Protein AF-0000000069393411 (afdb_homodimer)

Structure (mmCIF, N/CA/C/O backbone):
data_AF-0000000069393411-model_v1
#
loop_
_entity.id
_entity.type
_entity.pdbx_description
1 polymer HicA
#
loop_
_atom_site.group_PDB
_atom_site.id
_atom_site.type_symbol
_atom_site.label_atom_id
_atom_site.label_alt_id
_atom_site.label_comp_id
_atom_site.label_asym_id
_atom_site.label_entity_id
_atom_site.label_seq_id
_atom_site.pdbx_PDB_ins_code
_atom_site.Cartn_x
_atom_site.Cartn_y
_atom_site.Cartn_z
_atom_site.occupancy
_atom_site.B_iso_or_equiv
_atom_site.auth_seq_id
_atom_site.auth_comp_id
_atom_site.auth_asym_id
_atom_site.auth_atom_id
_atom_site.pdbx_PDB_model_num
ATOM 1 N N . MET A 1 1 ? -11.148 -30 -2.967 1 83.19 1 MET A N 1
ATOM 2 C CA . MET A 1 1 ? -11.297 -29.609 -4.363 1 83.19 1 MET A CA 1
ATOM 3 C C . MET A 1 1 ? -9.938 -29.562 -5.062 1 83.19 1 MET A C 1
ATOM 5 O O . MET A 1 1 ? -8.945 -29.141 -4.465 1 83.19 1 MET A O 1
ATOM 9 N N . SER A 1 2 ? -9.945 -30.125 -6.273 1 94.12 2 SER A N 1
ATOM 10 C CA . SER A 1 2 ? -8.68 -30.156 -6.996 1 94.12 2 SER A CA 1
ATOM 11 C C . SER A 1 2 ? -8.289 -28.781 -7.496 1 94.12 2 SER A C 1
ATOM 13 O O . SER A 1 2 ? -9.148 -27.906 -7.648 1 94.12 2 SER A O 1
ATOM 15 N N . VAL A 1 3 ? -7.047 -28.531 -7.652 1 96.25 3 VAL A N 1
ATOM 16 C CA . VAL A 1 3 ? -6.551 -27.266 -8.164 1 96.25 3 VAL A CA 1
ATOM 17 C C . VAL A 1 3 ? -7.125 -27 -9.555 1 96.25 3 VAL A C 1
ATOM 19 O O . VAL A 1 3 ? -7.473 -25.859 -9.883 1 96.25 3 VAL A O 1
ATOM 22 N N . GLU A 1 4 ? -7.246 -28.109 -10.305 1 95.38 4 GLU A N 1
ATOM 23 C CA . GLU A 1 4 ? -7.781 -28 -11.656 1 95.38 4 GLU A CA 1
ATOM 24 C C . GLU A 1 4 ? -9.219 -27.484 -11.641 1 95.38 4 GLU A C 1
ATOM 26 O O . GLU A 1 4 ? -9.602 -26.672 -12.484 1 95.38 4 GLU A O 1
ATOM 31 N N . LYS A 1 5 ? -9.914 -28 -10.734 1 97 5 LYS A N 1
ATOM 32 C CA . LYS A 1 5 ? -11.305 -27.578 -10.609 1 97 5 LYS A CA 1
ATOM 33 C C . LYS A 1 5 ? -11.398 -26.109 -10.203 1 97 5 LYS A C 1
ATOM 35 O O . LYS A 1 5 ? -12.227 -25.359 -10.727 1 97 5 LYS A O 1
ATOM 40 N N . ILE A 1 6 ? -10.609 -25.656 -9.344 1 97.5 6 ILE A N 1
ATOM 41 C CA . ILE A 1 6 ? -10.609 -24.266 -8.891 1 97.5 6 ILE A CA 1
ATOM 42 C C . ILE A 1 6 ? -10.242 -23.344 -10.055 1 97.5 6 ILE A C 1
ATOM 44 O O . ILE A 1 6 ? -10.922 -22.344 -10.289 1 97.5 6 ILE A O 1
ATOM 48 N N . LEU A 1 7 ? -9.219 -23.766 -10.742 1 98.12 7 LEU A N 1
ATOM 49 C CA . LEU A 1 7 ? -8.758 -22.969 -11.875 1 98.12 7 LEU A CA 1
ATOM 50 C C . LEU A 1 7 ? -9.828 -22.875 -12.953 1 98.12 7 LEU A C 1
ATOM 52 O O . LEU A 1 7 ? -10.031 -21.812 -13.547 1 98.12 7 LEU A O 1
ATOM 56 N N . SER A 1 8 ? -10.523 -23.953 -13.195 1 97.94 8 SER A N 1
ATOM 57 C CA . SER A 1 8 ? -11.602 -23.969 -14.172 1 97.94 8 SER A CA 1
ATOM 58 C C . SER A 1 8 ? -12.719 -23 -13.781 1 97.94 8 SER A C 1
ATOM 60 O O . SER A 1 8 ? -13.219 -22.234 -14.617 1 97.94 8 SER A O 1
ATOM 62 N N . LYS A 1 9 ? -13.094 -23 -12.547 1 97.94 9 LYS A N 1
ATOM 63 C CA . LYS A 1 9 ? -14.117 -22.078 -12.039 1 97.94 9 LYS A CA 1
ATOM 64 C C . LYS A 1 9 ? -13.664 -20.625 -12.156 1 97.94 9 LYS A C 1
ATOM 66 O O . LYS A 1 9 ? -14.461 -19.75 -12.5 1 97.94 9 LYS A O 1
ATOM 71 N N . MET A 1 10 ? -12.406 -20.359 -11.953 1 97.94 10 MET A N 1
ATOM 72 C CA . MET A 1 10 ? -11.859 -19 -12.023 1 97.94 10 MET A CA 1
ATOM 73 C C . MET A 1 10 ? -11.875 -18.484 -13.461 1 97.94 10 MET A C 1
ATOM 75 O O . MET A 1 10 ? -12.164 -17.312 -13.695 1 97.94 10 MET A O 1
ATOM 79 N N . ARG A 1 11 ? -11.578 -19.375 -14.281 1 98.25 11 ARG A 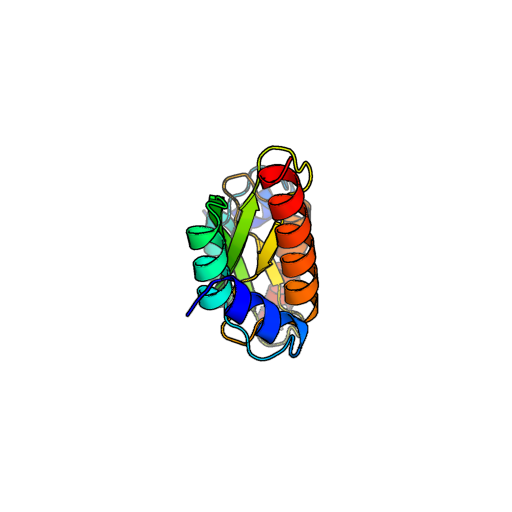N 1
ATOM 80 C CA . ARG A 1 11 ? -11.57 -19 -15.695 1 98.25 11 ARG A CA 1
ATOM 81 C C . ARG A 1 11 ? -12.977 -18.688 -16.188 1 98.25 11 ARG A C 1
ATOM 83 O O . ARG A 1 11 ? -13.164 -17.797 -17.031 1 98.25 11 ARG A O 1
ATOM 90 N N . GLN A 1 12 ? -13.914 -19.344 -15.664 1 98 12 GLN A N 1
ATOM 91 C CA . GLN A 1 12 ? -15.305 -19.156 -16.062 1 98 12 GLN A CA 1
ATOM 92 C C . GLN A 1 12 ? -15.898 -17.891 -15.438 1 98 12 GLN A C 1
ATOM 94 O O . GLN A 1 12 ? -16.719 -17.219 -16.047 1 98 12 GLN A O 1
ATOM 99 N N . ASN A 1 13 ? -15.523 -17.656 -14.195 1 98.19 13 ASN A N 1
ATOM 100 C CA . ASN A 1 13 ? -15.984 -16.5 -13.438 1 98.19 13 ASN A CA 1
ATOM 101 C C . ASN A 1 13 ? -14.844 -15.836 -12.688 1 98.19 13 ASN A C 1
ATOM 103 O O . ASN A 1 13 ? -14.344 -16.375 -11.695 1 98.19 13 ASN A O 1
ATOM 107 N N . LYS A 1 14 ? -14.523 -14.703 -13.172 1 97.69 14 LYS A N 1
ATOM 108 C CA . LYS A 1 14 ? -13.359 -14.023 -12.609 1 97.69 14 LYS A CA 1
ATOM 109 C C . LYS A 1 14 ? -13.766 -13.102 -11.461 1 97.69 14 LYS A C 1
ATOM 111 O O . LYS A 1 14 ? -12.969 -12.273 -11.016 1 97.69 14 LYS A O 1
ATOM 116 N N . ARG A 1 15 ? -14.945 -13.281 -11.023 1 96.56 15 ARG A N 1
ATOM 117 C CA . ARG A 1 15 ? -15.453 -12.469 -9.922 1 96.56 15 ARG A CA 1
ATOM 118 C C . ARG A 1 15 ? -15.625 -13.297 -8.656 1 96.56 15 ARG A C 1
ATOM 120 O O . ARG A 1 15 ? -15.664 -14.531 -8.719 1 96.56 15 ARG A O 1
ATOM 127 N N . ASP A 1 16 ? -15.656 -12.57 -7.504 1 96.31 16 ASP A N 1
ATOM 128 C CA . ASP A 1 16 ? -16.016 -13.156 -6.219 1 96.31 16 ASP A CA 1
ATOM 129 C C . ASP A 1 16 ? -14.953 -14.148 -5.746 1 96.31 16 ASP A C 1
ATOM 131 O O . ASP A 1 16 ? -15.281 -15.211 -5.207 1 96.31 16 ASP A O 1
ATOM 135 N N . TRP A 1 17 ? -13.773 -13.82 -6.047 1 97.31 17 TRP A N 1
ATOM 136 C CA . TRP A 1 17 ? -12.648 -14.602 -5.531 1 97.31 17 TRP A CA 1
ATOM 137 C C . TRP A 1 17 ? -11.914 -13.844 -4.434 1 97.31 17 TRP A C 1
ATOM 139 O O . TRP A 1 17 ? -11.719 -12.633 -4.531 1 97.31 17 TRP A O 1
ATOM 149 N N . SER A 1 18 ? -11.477 -14.562 -3.363 1 95.06 18 SER A N 1
ATOM 150 C CA . SER A 1 18 ? -10.703 -14 -2.262 1 95.06 18 SER A CA 1
ATOM 151 C C . SER A 1 18 ? -9.219 -14.32 -2.412 1 95.06 18 SER A C 1
ATOM 153 O O . SER A 1 18 ? -8.836 -15.211 -3.168 1 95.06 18 SER A O 1
ATOM 155 N N . ILE A 1 19 ? -8.438 -13.68 -1.654 1 96.75 19 ILE A N 1
ATOM 156 C CA . ILE A 1 19 ? -7 -13.922 -1.664 1 96.75 19 ILE A CA 1
ATOM 157 C C . ILE A 1 19 ? -6.715 -15.336 -1.155 1 96.75 19 ILE A C 1
ATOM 159 O O . ILE A 1 19 ? -5.801 -16 -1.641 1 96.75 19 ILE A O 1
ATOM 163 N N . GLN A 1 20 ? -7.5 -15.773 -0.256 1 95.62 20 GLN A N 1
ATOM 164 C CA . GLN A 1 20 ? -7.309 -17.109 0.289 1 95.62 20 GLN A CA 1
ATOM 165 C C . GLN A 1 20 ? -7.449 -18.172 -0.798 1 95.62 20 GLN A C 1
ATOM 167 O O . GLN A 1 20 ? -6.73 -19.172 -0.789 1 95.62 20 GLN A O 1
ATOM 172 N N . SER A 1 21 ? -8.344 -17.953 -1.698 1 96.12 21 SER A N 1
ATOM 173 C CA . SER A 1 21 ? -8.492 -18.875 -2.811 1 96.12 21 SER A CA 1
ATOM 174 C C . SER A 1 21 ? -7.223 -18.953 -3.652 1 96.12 21 SER A C 1
ATOM 176 O O . SER A 1 21 ? -6.785 -20.031 -4.043 1 96.12 21 SER A O 1
ATOM 178 N N . LEU A 1 22 ? -6.582 -17.875 -3.9 1 98 22 LEU A N 1
ATOM 179 C CA . LEU A 1 22 ? -5.359 -17.828 -4.695 1 98 22 LEU A CA 1
ATOM 180 C C . LEU A 1 22 ? -4.203 -18.5 -3.957 1 98 22 LEU A C 1
ATOM 182 O O . LEU A 1 22 ? -3.416 -19.234 -4.562 1 98 22 LEU A O 1
ATOM 186 N N . LEU A 1 23 ? -4.18 -18.25 -2.66 1 97.5 23 LEU A N 1
ATOM 187 C CA . LEU A 1 23 ? -3.121 -18.844 -1.855 1 97.5 23 LEU A CA 1
ATOM 188 C C . LEU A 1 23 ? -3.244 -20.375 -1.837 1 97.5 23 LEU A C 1
ATOM 190 O O . LEU A 1 23 ? -2.234 -21.078 -1.854 1 97.5 23 LEU A O 1
ATOM 194 N N . THR A 1 24 ? -4.43 -20.766 -1.812 1 97.75 24 THR A N 1
ATOM 195 C CA . THR A 1 24 ? -4.668 -22.203 -1.869 1 97.75 24 THR A CA 1
ATOM 196 C C . THR A 1 24 ? -4.117 -22.797 -3.164 1 97.75 24 THR A C 1
ATOM 198 O O . THR A 1 24 ? -3.424 -23.812 -3.145 1 97.75 24 THR A O 1
ATOM 201 N N . VAL A 1 25 ? -4.402 -22.203 -4.266 1 98.44 25 VAL A N 1
ATOM 202 C CA . VAL A 1 25 ? -3.91 -22.656 -5.562 1 98.44 25 VAL A CA 1
ATOM 203 C C . VAL A 1 25 ? -2.383 -22.625 -5.574 1 98.44 25 VAL A C 1
ATOM 205 O O . VAL A 1 25 ? -1.741 -23.594 -5.996 1 98.44 25 VAL A O 1
ATOM 208 N N . ALA A 1 26 ? -1.824 -21.578 -5.109 1 98.69 26 ALA A N 1
ATOM 209 C CA . ALA A 1 26 ? -0.373 -21.406 -5.09 1 98.69 26 ALA A CA 1
ATOM 210 C C . ALA A 1 26 ? 0.295 -22.516 -4.281 1 98.69 26 ALA A C 1
ATOM 212 O O . ALA A 1 26 ? 1.283 -23.109 -4.727 1 98.69 26 ALA A O 1
ATOM 213 N N . ARG A 1 27 ? -0.244 -22.781 -3.172 1 98.25 27 ARG A N 1
ATOM 214 C CA . ARG A 1 27 ? 0.309 -23.812 -2.305 1 98.25 27 ARG A CA 1
ATOM 215 C C . ARG A 1 27 ? 0.255 -25.188 -2.979 1 98.25 27 ARG A C 1
ATOM 217 O O . ARG A 1 27 ? 1.235 -25.922 -2.959 1 98.25 27 ARG A O 1
ATOM 224 N N . LYS A 1 28 ? -0.777 -25.484 -3.574 1 97.75 28 LYS A N 1
ATOM 225 C CA . LYS A 1 28 ? -0.96 -26.781 -4.215 1 97.75 28 LYS A CA 1
ATOM 226 C C . LYS A 1 28 ? -0.026 -26.938 -5.41 1 97.75 28 LYS A C 1
ATOM 228 O O . LYS A 1 28 ? 0.41 -28.047 -5.719 1 97.75 28 LYS A O 1
ATOM 233 N N . LEU A 1 29 ? 0.258 -25.844 -6.027 1 97.88 29 LEU A N 1
ATOM 234 C CA . LEU A 1 29 ? 1.119 -25.875 -7.203 1 97.88 29 LEU A CA 1
ATOM 235 C C . LEU A 1 29 ? 2.561 -25.547 -6.832 1 97.88 29 LEU A C 1
ATOM 237 O O . LEU A 1 29 ? 3.41 -25.375 -7.711 1 97.88 29 LEU A O 1
ATOM 241 N N . ASN A 1 30 ? 2.863 -25.359 -5.551 1 97.94 30 ASN A N 1
ATOM 242 C CA . ASN A 1 30 ? 4.191 -25.047 -5.031 1 97.94 30 ASN A CA 1
ATOM 243 C C . ASN A 1 30 ? 4.719 -23.734 -5.598 1 97.94 30 ASN A C 1
ATOM 245 O O . ASN A 1 30 ? 5.875 -23.641 -6.02 1 97.94 30 ASN A O 1
ATOM 249 N N . ILE A 1 31 ? 3.889 -22.828 -5.68 1 98.38 31 ILE A N 1
ATOM 250 C CA . ILE A 1 31 ? 4.246 -21.469 -6.059 1 98.38 31 ILE A CA 1
ATOM 251 C C . ILE A 1 31 ? 4.52 -20.641 -4.805 1 98.38 31 ILE A C 1
ATOM 253 O O . ILE A 1 31 ? 3.617 -20.406 -4.004 1 98.38 31 ILE A O 1
ATOM 257 N N . PRO A 1 32 ? 5.734 -20.125 -4.652 1 98.25 32 PRO A N 1
ATOM 258 C CA . PRO A 1 32 ? 6.027 -19.297 -3.48 1 98.25 32 PRO A CA 1
ATOM 259 C C . PRO A 1 32 ? 5.293 -17.953 -3.502 1 98.25 32 PRO A C 1
ATOM 261 O O . PRO A 1 32 ? 5.102 -17.375 -4.57 1 98.25 32 PRO A O 1
ATOM 264 N N . PHE A 1 33 ? 4.891 -17.516 -2.365 1 98.31 33 PHE A N 1
ATOM 265 C CA . PHE A 1 33 ? 4.316 -16.172 -2.211 1 98.31 33 PHE A CA 1
ATOM 266 C C . PHE A 1 33 ? 4.707 -15.57 -0.867 1 98.31 33 PHE A C 1
ATOM 268 O O . PHE A 1 33 ? 5.105 -16.297 0.051 1 98.31 33 PHE A O 1
ATOM 275 N N . SER A 1 34 ? 4.66 -14.227 -0.801 1 97.38 34 SER A N 1
ATOM 276 C CA . SER A 1 34 ? 4.93 -13.469 0.419 1 97.38 34 SER A CA 1
ATOM 277 C C . SER A 1 34 ? 3.945 -12.3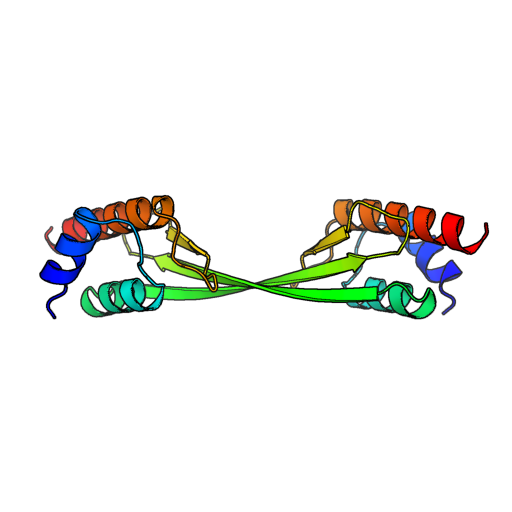12 0.581 1 97.38 34 SER A C 1
ATOM 279 O O . SER A 1 34 ? 3.348 -11.859 -0.396 1 97.38 34 SER A O 1
ATOM 281 N N . ASN A 1 35 ? 3.697 -11.938 1.75 1 94.38 35 ASN A N 1
ATOM 282 C CA . ASN A 1 35 ? 2.863 -10.781 2.078 1 94.38 35 ASN A CA 1
ATOM 283 C C . ASN A 1 35 ? 3.705 -9.539 2.338 1 94.38 35 ASN A C 1
ATOM 285 O O . ASN A 1 35 ? 4.664 -9.578 3.111 1 94.38 35 ASN A O 1
ATOM 289 N N . HIS A 1 36 ? 3.412 -8.531 1.59 1 91.69 36 HIS A N 1
ATOM 290 C CA . HIS A 1 36 ? 4.062 -7.242 1.77 1 91.69 36 HIS A CA 1
ATOM 291 C C . HIS A 1 36 ? 3.068 -6.184 2.238 1 91.69 36 HIS A C 1
ATOM 293 O O . HIS A 1 36 ? 1.934 -6.137 1.759 1 91.69 36 HIS A O 1
ATOM 299 N N . ARG A 1 37 ? 3.547 -5.52 3.209 1 89.88 37 ARG A N 1
ATOM 300 C CA . ARG A 1 37 ? 2.688 -4.48 3.764 1 89.88 37 ARG A CA 1
ATOM 301 C C . ARG A 1 37 ? 3.285 -3.098 3.537 1 89.88 37 ARG A C 1
ATOM 303 O O . ARG A 1 37 ? 4.5 -2.916 3.641 1 89.88 37 ARG A O 1
ATOM 310 N N . SER A 1 38 ? 2.473 -2.297 2.998 1 87.81 38 SER A N 1
ATOM 311 C CA . SER A 1 38 ? 2.836 -0.885 2.916 1 87.81 38 SER A CA 1
ATOM 312 C C . SER A 1 38 ? 1.946 -0.032 3.816 1 87.81 38 SER A C 1
ATOM 314 O O . SER A 1 38 ? 0.733 -0.24 3.875 1 87.81 38 SER A O 1
ATOM 316 N N . SER A 1 39 ? 2.559 0.734 4.594 1 91.31 39 SER A N 1
ATOM 317 C CA . SER A 1 39 ? 1.833 1.639 5.48 1 91.31 39 SER A CA 1
ATOM 318 C C . SER A 1 39 ? 1.838 3.064 4.941 1 91.31 39 SER A C 1
ATOM 320 O O . SER A 1 39 ? 2.812 3.494 4.316 1 91.31 39 SER A O 1
ATOM 322 N N . HIS A 1 40 ? 0.678 3.666 5.086 1 94.94 40 HIS A N 1
ATOM 323 C CA . HIS A 1 40 ? 0.528 5.074 4.746 1 94.94 40 HIS A CA 1
ATOM 324 C C . HIS A 1 40 ? -0.121 5.852 5.887 1 94.94 40 HIS A C 1
ATOM 326 O O . HIS A 1 40 ? -1.052 5.359 6.527 1 94.94 40 HIS A O 1
ATOM 332 N N . TYR A 1 41 ? 0.398 7.051 6.055 1 96.81 41 TYR A N 1
ATOM 333 C CA . TYR A 1 41 ? -0.282 7.957 6.973 1 96.81 41 TYR A CA 1
ATOM 334 C C . TYR A 1 41 ? -1.112 8.984 6.211 1 96.81 41 TYR A C 1
ATOM 336 O O . TYR A 1 41 ? -0.637 9.578 5.238 1 96.81 41 TYR A O 1
ATOM 344 N N . ILE A 1 42 ? -2.369 9.141 6.633 1 98.31 42 ILE A N 1
ATOM 345 C CA . ILE A 1 42 ? -3.281 10.109 6.035 1 98.31 42 ILE A CA 1
ATOM 346 C C . ILE A 1 42 ? -3.5 11.273 7.004 1 98.31 42 ILE A C 1
ATOM 348 O O . ILE A 1 42 ? -3.945 11.07 8.141 1 98.31 42 ILE A O 1
ATOM 352 N N . PHE A 1 43 ? -3.164 12.539 6.543 1 98.69 43 PHE A N 1
ATOM 353 C CA . PHE A 1 43 ? -3.408 13.766 7.297 1 98.69 43 PHE A CA 1
ATOM 354 C C . PHE A 1 43 ? -4.66 14.469 6.789 1 98.69 43 PHE A C 1
ATOM 356 O O . PHE A 1 43 ? -4.84 14.641 5.582 1 98.69 43 PHE A O 1
ATOM 363 N N . LYS A 1 44 ? -5.422 14.836 7.738 1 98.38 44 LYS A N 1
ATOM 364 C CA . LYS A 1 44 ? -6.676 15.508 7.422 1 98.38 44 LYS A CA 1
ATOM 365 C C . LYS A 1 44 ? -6.867 16.75 8.289 1 98.38 44 LYS A C 1
ATOM 367 O O . LYS A 1 44 ? -6.34 16.828 9.398 1 98.38 44 LYS A O 1
ATOM 372 N N . TYR A 1 45 ? -7.582 17.672 7.574 1 98.25 45 TYR A N 1
ATOM 373 C CA . TYR A 1 45 ? -7.922 18.875 8.328 1 98.25 45 TYR A CA 1
ATOM 374 C C . TYR A 1 45 ? -9.227 19.484 7.82 1 98.25 45 TYR A C 1
ATOM 376 O O . TYR A 1 45 ? -9.445 19.562 6.609 1 98.25 45 TYR A O 1
ATOM 384 N N . GLU A 1 46 ? -10.031 19.891 8.82 1 96.81 46 GLU A N 1
ATOM 385 C CA . GLU A 1 46 ? -11.281 20.547 8.445 1 96.81 46 GLU A CA 1
ATOM 386 C C . GLU A 1 46 ? -11.023 21.781 7.586 1 96.81 46 GLU A C 1
ATOM 388 O O . GLU A 1 46 ? -10.195 22.625 7.934 1 96.81 46 GLU A O 1
ATOM 393 N N . GLY A 1 47 ? -11.703 21.891 6.492 1 96.5 47 GLY A N 1
ATOM 394 C CA . GLY A 1 47 ? -11.5 23.031 5.605 1 96.5 47 GLY A CA 1
ATOM 395 C C . GLY A 1 47 ? -10.602 22.703 4.43 1 96.5 47 GLY A C 1
ATOM 396 O O . GLY A 1 47 ? -10.547 23.469 3.457 1 96.5 47 GLY A O 1
ATOM 397 N N . ILE A 1 48 ? -9.922 21.703 4.578 1 97.5 48 ILE A N 1
ATOM 398 C CA . ILE A 1 48 ? -9.094 21.234 3.471 1 97.5 48 ILE A CA 1
ATOM 399 C C . ILE A 1 48 ? -9.75 20.031 2.805 1 97.5 48 ILE A C 1
ATOM 401 O O . ILE A 1 48 ? -9.992 19 3.453 1 97.5 48 ILE A O 1
ATOM 405 N N . ILE A 1 49 ? -9.992 20.078 1.564 1 96.56 49 ILE A N 1
ATOM 406 C CA . ILE A 1 49 ? -10.75 19.062 0.837 1 96.56 49 ILE A CA 1
ATOM 407 C C . ILE A 1 49 ? -9.859 17.844 0.562 1 96.56 49 ILE A C 1
ATOM 409 O O . ILE A 1 49 ? -10.258 16.703 0.81 1 96.56 49 ILE A O 1
ATOM 413 N N . GLU A 1 50 ? -8.68 18.203 0.083 1 96.62 50 GLU A N 1
ATOM 414 C CA . GLU A 1 50 ? -7.773 17.125 -0.275 1 96.62 50 GLU A CA 1
ATOM 415 C C . GLU A 1 50 ? -6.949 16.672 0.929 1 96.62 50 GLU A C 1
ATOM 417 O O . GLU A 1 50 ? -6.168 17.453 1.48 1 96.62 50 GLU A O 1
ATOM 422 N N . ASN A 1 51 ? -7.117 15.375 1.31 1 97.62 51 ASN A N 1
ATOM 423 C CA . ASN A 1 51 ? -6.246 14.805 2.334 1 97.62 51 ASN A CA 1
ATOM 424 C C . ASN A 1 51 ? -4.828 14.602 1.812 1 97.62 51 ASN A C 1
ATOM 426 O O . ASN A 1 51 ? -4.605 14.586 0.601 1 97.62 51 ASN A O 1
ATOM 430 N N . LEU A 1 52 ? -3.924 14.492 2.746 1 98.5 52 LEU A N 1
ATOM 431 C CA . LEU A 1 52 ? -2.541 14.203 2.385 1 98.5 52 LEU A CA 1
ATOM 432 C C . LEU A 1 52 ? -2.156 12.781 2.799 1 98.5 52 LEU A C 1
ATOM 434 O O . LEU A 1 52 ? -2.303 12.414 3.967 1 98.5 52 LEU A O 1
ATOM 438 N N . SER A 1 53 ? -1.746 12 1.853 1 97.56 53 SER A N 1
ATOM 439 C CA . SER A 1 53 ? -1.25 10.648 2.113 1 97.56 53 SER A CA 1
ATOM 440 C C . SER A 1 53 ? 0.27 10.586 1.999 1 97.56 53 SER A C 1
ATOM 442 O O . SER A 1 53 ? 0.842 11.047 1.01 1 97.56 53 SER A O 1
ATOM 444 N N . ILE A 1 54 ? 0.929 10.062 3.012 1 97.5 54 ILE A N 1
ATOM 445 C CA . ILE A 1 54 ? 2.381 9.906 2.998 1 97.5 54 ILE A CA 1
ATOM 446 C C . ILE A 1 54 ? 2.748 8.445 3.258 1 97.5 54 ILE A C 1
ATOM 448 O O . ILE A 1 54 ? 2.416 7.895 4.309 1 97.5 54 ILE A O 1
ATOM 452 N N . PRO A 1 55 ? 3.402 7.848 2.268 1 94.88 55 PRO A N 1
ATOM 453 C CA . PRO A 1 55 ? 3.814 6.461 2.494 1 94.88 55 PRO A CA 1
ATOM 454 C C . PRO A 1 55 ? 4.848 6.328 3.609 1 94.88 55 PRO A C 1
ATOM 456 O O . PRO A 1 55 ? 5.719 7.188 3.758 1 94.88 55 PRO A O 1
ATOM 459 N N . GLU A 1 56 ? 4.707 5.344 4.398 1 91.25 56 GLU A N 1
ATOM 460 C CA . GLU A 1 56 ? 5.719 4.984 5.387 1 91.25 56 GLU A CA 1
ATOM 461 C C . GLU A 1 56 ? 6.684 3.941 4.832 1 91.25 56 GLU A C 1
ATOM 463 O O . GLU A 1 56 ? 6.262 2.879 4.375 1 91.25 56 GLU A O 1
ATOM 468 N N . ASN A 1 57 ? 7.863 4.355 4.695 1 83.25 57 ASN A N 1
ATOM 469 C CA . ASN A 1 57 ? 8.898 3.406 4.297 1 83.25 57 ASN A CA 1
ATOM 470 C C . ASN A 1 57 ? 10.023 3.338 5.324 1 83.25 57 ASN A C 1
ATOM 472 O O . ASN A 1 57 ? 10.047 4.117 6.281 1 83.25 57 ASN A O 1
ATOM 476 N N . LYS A 1 58 ? 10.812 2.238 5.152 1 75.25 58 LYS A N 1
ATOM 477 C CA . LYS A 1 58 ? 11.922 2.064 6.09 1 75.25 58 LYS A CA 1
ATOM 478 C C . LYS A 1 58 ? 12.977 3.156 5.906 1 75.25 58 LYS A C 1
ATOM 480 O O . LYS A 1 58 ? 13.719 3.469 6.836 1 75.25 58 LYS A O 1
ATOM 485 N N . LYS A 1 59 ? 12.898 3.646 4.773 1 80.38 59 LYS A N 1
ATOM 486 C CA . LYS A 1 59 ? 13.883 4.676 4.457 1 80.38 59 LYS A CA 1
ATOM 487 C C . LYS A 1 59 ? 13.312 6.074 4.695 1 80.38 59 LYS A C 1
ATOM 489 O O . LYS A 1 59 ? 12.164 6.219 5.105 1 80.38 59 LYS A O 1
ATOM 494 N N . ASP A 1 60 ? 14.102 7.055 4.484 1 89.75 60 ASP A N 1
ATOM 495 C CA . ASP A 1 60 ? 13.695 8.453 4.578 1 89.75 60 ASP A CA 1
ATOM 496 C C . ASP A 1 60 ? 12.578 8.773 3.586 1 89.75 60 ASP A C 1
ATOM 498 O O . ASP A 1 60 ? 12.5 8.164 2.518 1 89.75 60 ASP A O 1
ATOM 502 N N . ILE A 1 61 ? 11.789 9.727 4.094 1 96.5 61 ILE A N 1
ATOM 503 C CA . ILE A 1 61 ? 10.703 10.203 3.248 1 96.5 61 ILE A CA 1
ATOM 504 C C . ILE A 1 61 ? 11.273 10.93 2.031 1 96.5 61 ILE A C 1
ATOM 506 O O . ILE A 1 61 ? 12.195 11.734 2.158 1 96.5 61 ILE A O 1
ATOM 510 N N . HIS A 1 62 ? 10.75 10.531 0.897 1 96.06 62 HIS A N 1
ATOM 511 C CA . HIS A 1 62 ? 11.156 11.258 -0.301 1 96.06 62 HIS A CA 1
ATOM 512 C C . HIS A 1 62 ? 10.859 12.75 -0.174 1 96.06 62 HIS A C 1
ATOM 514 O O . HIS A 1 62 ? 9.797 13.133 0.32 1 96.06 62 HIS A O 1
ATOM 520 N N . PRO A 1 63 ? 11.727 13.578 -0.659 1 97.06 63 PRO A N 1
ATOM 521 C CA . PRO A 1 63 ? 11.57 15.031 -0.503 1 97.06 63 PRO A CA 1
ATOM 522 C C . PRO A 1 63 ? 10.258 15.547 -1.08 1 97.06 63 PRO A C 1
ATOM 524 O O . PRO A 1 63 ? 9.703 16.531 -0.577 1 97.06 63 PRO A O 1
ATOM 527 N N . ASP A 1 64 ? 9.75 14.859 -2.061 1 97.56 64 ASP A N 1
ATOM 528 C CA . ASP A 1 64 ? 8.477 15.273 -2.645 1 97.56 64 ASP A CA 1
ATOM 529 C C . ASP A 1 64 ? 7.359 15.242 -1.606 1 97.56 64 ASP A C 1
ATOM 531 O O . ASP A 1 64 ? 6.516 16.141 -1.568 1 97.56 64 ASP A O 1
ATOM 535 N N . TYR A 1 65 ? 7.398 14.32 -0.783 1 98.06 65 TYR A N 1
ATOM 536 C CA . TYR A 1 65 ? 6.363 14.195 0.238 1 98.06 65 TYR A CA 1
ATOM 537 C C . TYR A 1 65 ? 6.547 15.242 1.328 1 98.06 65 TYR A C 1
ATOM 539 O O . TYR A 1 65 ? 5.57 15.703 1.929 1 98.06 65 TYR A O 1
ATOM 547 N N . ILE A 1 66 ? 7.785 15.602 1.547 1 98.44 66 ILE A N 1
ATOM 548 C CA . ILE A 1 66 ? 8.039 16.672 2.51 1 98.44 66 ILE A CA 1
ATOM 549 C C . ILE A 1 66 ? 7.469 17.984 1.985 1 98.44 66 ILE A C 1
ATOM 551 O O . ILE A 1 66 ? 6.867 18.75 2.742 1 98.44 66 ILE A O 1
ATOM 555 N N . THR A 1 67 ? 7.609 18.219 0.73 1 98.56 67 THR A N 1
ATOM 556 C CA . THR A 1 67 ? 7.051 19.406 0.101 1 98.56 67 THR A CA 1
ATOM 557 C C . THR A 1 67 ? 5.527 19.422 0.235 1 98.56 67 THR A C 1
ATOM 559 O O . THR A 1 67 ? 4.945 20.438 0.62 1 98.56 67 THR A O 1
ATOM 562 N N . LYS A 1 68 ? 4.953 18.328 -0.004 1 98.62 68 LYS A N 1
ATOM 563 C CA . LYS A 1 68 ? 3.502 18.234 0.12 1 98.62 68 LYS A CA 1
ATOM 564 C C . LYS A 1 68 ? 3.057 18.453 1.562 1 98.62 68 LYS A C 1
ATOM 566 O O . LYS A 1 68 ? 2.051 19.109 1.811 1 98.62 68 LYS A O 1
ATOM 571 N N . PHE A 1 69 ? 3.799 17.922 2.412 1 98.75 69 PHE A N 1
ATOM 572 C CA . PHE A 1 69 ? 3.477 18.062 3.826 1 98.75 69 PHE A CA 1
ATOM 573 C C . PHE A 1 69 ? 3.547 19.531 4.238 1 98.75 69 PHE A C 1
ATOM 575 O O . PHE A 1 69 ? 2.635 20.047 4.895 1 98.75 69 PHE A O 1
ATOM 582 N N . LEU A 1 70 ? 4.582 20.188 3.844 1 98.75 70 LEU A N 1
ATOM 583 C CA . LEU A 1 70 ? 4.75 21.609 4.188 1 98.75 70 LEU A CA 1
ATOM 584 C C . LEU A 1 70 ? 3.615 22.438 3.605 1 98.75 70 LEU A C 1
ATOM 586 O O . LEU A 1 70 ? 3.105 23.344 4.266 1 98.75 70 LEU A O 1
ATOM 590 N N . ARG A 1 71 ? 3.25 22.125 2.443 1 98.5 71 ARG A N 1
ATOM 591 C CA . ARG A 1 71 ? 2.125 22.828 1.836 1 98.5 71 ARG A CA 1
ATOM 592 C C . ARG A 1 71 ? 0.84 22.594 2.623 1 98.5 71 ARG A C 1
ATOM 594 O O . ARG A 1 71 ? 0.052 23.516 2.828 1 98.5 71 ARG A O 1
ATOM 601 N N . PHE A 1 72 ? 0.642 21.406 3.039 1 98.81 72 PHE A N 1
ATOM 602 C CA . PHE A 1 72 ? -0.523 21.047 3.838 1 98.81 72 PHE A CA 1
ATOM 603 C C . PHE A 1 72 ? -0.532 21.812 5.156 1 98.81 72 PHE A C 1
ATOM 605 O O . PHE A 1 72 ? -1.548 22.391 5.535 1 98.81 72 PHE A O 1
ATOM 612 N N . VAL A 1 73 ? 0.567 21.781 5.777 1 98.56 73 VAL A N 1
ATOM 613 C CA . VAL A 1 73 ? 0.704 22.453 7.062 1 98.56 73 VAL A CA 1
ATOM 614 C C . VAL A 1 73 ? 0.457 23.953 6.895 1 98.56 73 VAL A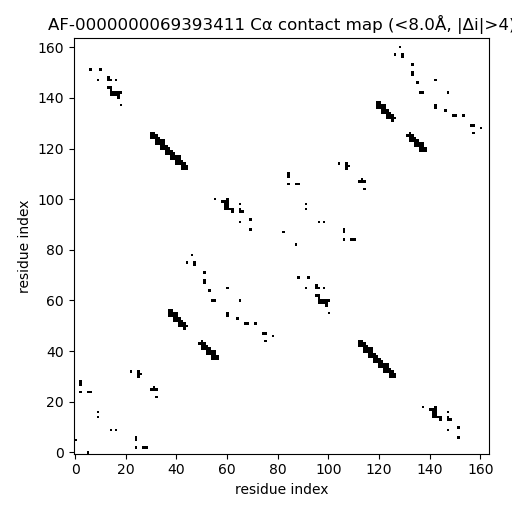 C 1
ATOM 616 O O . VAL A 1 73 ? -0.2 24.578 7.73 1 98.56 73 VAL A O 1
ATOM 619 N N . ASP A 1 74 ? 0.996 24.516 5.812 1 98.06 74 ASP A N 1
ATOM 620 C CA . ASP A 1 74 ? 0.774 25.938 5.547 1 98.06 74 ASP A CA 1
ATOM 621 C C . ASP A 1 74 ? -0.717 26.25 5.449 1 98.06 74 ASP A C 1
ATOM 623 O O . ASP A 1 74 ? -1.184 27.25 5.996 1 98.06 74 ASP A O 1
ATOM 627 N N . ARG A 1 75 ? -1.427 25.438 4.793 1 97.88 75 ARG A N 1
ATOM 628 C CA . ARG A 1 75 ? -2.869 25.625 4.652 1 97.88 75 ARG A CA 1
ATOM 629 C C . ARG A 1 75 ? -3.566 25.516 6.004 1 97.88 75 ARG A C 1
ATOM 631 O O . ARG A 1 75 ? -4.457 26.312 6.312 1 97.88 75 ARG A O 1
ATOM 638 N N . VAL A 1 76 ? -3.166 24.594 6.773 1 97.94 76 VAL A N 1
ATOM 639 C CA . VAL A 1 76 ? -3.746 24.406 8.102 1 97.94 76 VAL A CA 1
ATOM 640 C C . VAL A 1 76 ? -3.514 25.656 8.938 1 97.94 76 VAL A C 1
ATOM 642 O O . VAL A 1 76 ? -4.434 26.156 9.594 1 97.94 76 VAL A O 1
ATOM 645 N N . GLN A 1 77 ? -2.307 26.094 8.914 1 97.12 77 GLN A N 1
ATOM 646 C CA . GLN A 1 77 ? -1.977 27.266 9.727 1 97.12 77 GLN A CA 1
ATOM 647 C C . GLN A 1 77 ? -2.768 28.484 9.281 1 97.12 77 GLN A C 1
ATOM 649 O O . GLN A 1 77 ? -3.154 29.312 10.102 1 97.12 77 GLN A O 1
ATOM 654 N N . GLU A 1 78 ? -2.977 28.641 8.055 1 96.88 78 GLU A N 1
ATOM 655 C CA . GLU A 1 78 ? -3.814 29.703 7.535 1 96.88 78 GLU A CA 1
ATOM 656 C C . GLU A 1 78 ? -5.238 29.609 8.078 1 96.88 78 GLU A C 1
ATOM 658 O O . GLU A 1 78 ? -5.84 30.625 8.438 1 96.88 78 GLU A O 1
ATOM 663 N N . LEU A 1 79 ? -5.711 28.422 8.141 1 96.19 79 LEU A N 1
ATOM 664 C CA . LEU A 1 79 ? -7.074 28.188 8.609 1 96.19 79 LEU A CA 1
ATOM 665 C C . LEU A 1 79 ? -7.172 28.391 10.117 1 96.19 79 LEU A C 1
ATOM 667 O O . LEU A 1 79 ? -8.219 28.781 10.633 1 96.19 79 LEU A O 1
ATOM 671 N N . GLN A 1 80 ? -6.129 28.078 10.805 1 95.62 80 GLN A N 1
ATOM 672 C CA . GLN A 1 80 ? -6.117 28.25 12.25 1 95.62 80 GLN A CA 1
ATOM 673 C C . GLN A 1 80 ? -6.031 29.734 12.633 1 95.62 80 GLN A C 1
ATOM 675 O O . GLN A 1 80 ? -6.508 30.125 13.695 1 95.62 80 GLN A O 1
ATOM 680 N N . SER A 1 81 ? -5.293 30.531 11.828 1 91.69 81 SER A N 1
ATOM 681 C CA . SER A 1 81 ? -5.102 31.938 12.117 1 91.69 81 SER A CA 1
ATOM 682 C C . SER A 1 81 ? -6.324 32.75 11.719 1 91.69 81 SER A C 1
ATOM 684 O O . SER A 1 81 ? -6.496 33.906 12.172 1 91.69 81 SER A O 1
ATOM 686 N N . GLY A 1 82 ? -7.098 32.344 10.781 1 79.56 82 GLY A N 1
ATOM 687 C CA . GLY A 1 82 ? -8.312 33.062 10.422 1 79.56 82 GLY A CA 1
ATOM 688 C C . GLY A 1 82 ? -9.508 32.656 11.266 1 79.56 82 GLY A C 1
ATOM 689 O O . GLY A 1 82 ? -10.172 33.5 11.859 1 79.56 82 GLY A O 1
ATOM 690 N N . MET B 1 1 ? 11.719 20.875 21.266 1 84.19 1 MET B N 1
ATOM 691 C CA . MET B 1 1 ? 11.844 21.719 20.062 1 84.19 1 MET B CA 1
ATOM 692 C C . MET B 1 1 ? 10.484 22.219 19.609 1 84.19 1 MET B C 1
ATOM 694 O O . MET B 1 1 ? 9.492 21.484 19.672 1 84.19 1 MET B O 1
ATOM 698 N N . SER B 1 2 ? 10.477 23.531 19.297 1 94.31 2 SER B N 1
ATOM 699 C CA . SER B 1 2 ? 9.203 24.109 18.875 1 94.31 2 SER B CA 1
ATOM 700 C C . SER B 1 2 ? 8.805 23.625 17.5 1 94.31 2 SER B C 1
ATOM 702 O O . SER B 1 2 ? 9.656 23.203 16.703 1 94.31 2 SER B O 1
ATOM 704 N N . VAL B 1 3 ? 7.562 23.609 17.219 1 96.31 3 VAL B N 1
ATOM 705 C CA . VAL B 1 3 ? 7.055 23.203 15.914 1 96.31 3 VAL B CA 1
ATOM 706 C C . VAL B 1 3 ? 7.617 24.109 14.828 1 96.31 3 VAL B C 1
ATOM 708 O O . VAL B 1 3 ? 7.957 23.656 13.734 1 96.31 3 VAL B O 1
ATOM 711 N N . GLU B 1 4 ? 7.73 25.406 15.219 1 95.44 4 GLU B N 1
ATOM 712 C CA . GLU B 1 4 ? 8.258 26.391 14.273 1 95.44 4 GLU B CA 1
ATOM 713 C C . GLU B 1 4 ? 9.688 26.047 13.875 1 95.44 4 GLU B C 1
ATOM 715 O O . GLU B 1 4 ? 10.062 26.203 12.711 1 95.44 4 GLU B O 1
ATOM 720 N N . LYS B 1 5 ? 10.391 25.672 14.82 1 97.12 5 LYS B N 1
ATOM 721 C CA . LYS B 1 5 ? 11.781 25.297 14.555 1 97.12 5 LYS B CA 1
ATOM 722 C C . LYS B 1 5 ? 11.859 24.062 13.664 1 97.12 5 LYS B C 1
ATOM 724 O O . LYS B 1 5 ? 12.68 24 12.75 1 97.12 5 LYS B O 1
ATOM 729 N N . ILE B 1 6 ? 11.086 23.109 13.859 1 97.5 6 ILE B N 1
ATOM 730 C CA . ILE B 1 6 ? 11.078 21.891 13.062 1 97.5 6 ILE B CA 1
ATOM 731 C C . ILE B 1 6 ? 10.703 22.219 11.617 1 97.5 6 ILE B C 1
ATOM 733 O O . ILE B 1 6 ? 11.367 21.766 10.68 1 97.5 6 ILE B O 1
ATOM 737 N N . LEU B 1 7 ? 9.672 23.031 11.523 1 98.12 7 LEU B N 1
ATOM 738 C CA . LEU B 1 7 ? 9.195 23.391 10.195 1 98.12 7 LEU B CA 1
ATOM 739 C C . LEU B 1 7 ? 10.266 24.172 9.438 1 98.12 7 LEU B C 1
ATOM 741 O O . LEU B 1 7 ? 10.453 23.984 8.234 1 98.12 7 LEU B O 1
ATOM 745 N N . SER B 1 8 ? 10.969 25.031 10.125 1 98 8 SER B N 1
ATOM 746 C CA . SER B 1 8 ? 12.039 25.812 9.508 1 98 8 SER B CA 1
ATOM 747 C C . SER B 1 8 ? 13.148 24.891 8.992 1 98 8 SER B C 1
ATOM 749 O O . SER B 1 8 ? 13.633 25.062 7.875 1 98 8 SER B O 1
ATOM 751 N N . LYS B 1 9 ? 13.531 23.938 9.758 1 97.94 9 LYS B N 1
ATOM 752 C CA . LYS B 1 9 ? 14.547 22.969 9.359 1 97.94 9 LYS B CA 1
ATOM 753 C C . LYS B 1 9 ? 14.086 22.141 8.164 1 97.94 9 LYS B C 1
ATOM 755 O O . LYS B 1 9 ? 14.867 21.859 7.254 1 97.94 9 LYS B O 1
ATOM 760 N N . MET B 1 10 ? 12.82 21.828 8.094 1 97.94 10 MET B N 1
ATOM 761 C CA . MET B 1 10 ? 12.258 21.031 7 1 97.94 10 MET B CA 1
ATOM 762 C C . MET B 1 10 ? 12.266 21.828 5.695 1 97.94 10 MET B C 1
ATOM 764 O O . MET B 1 10 ? 12.547 21.281 4.629 1 97.94 10 MET B O 1
ATOM 768 N N . ARG B 1 11 ? 11.977 23.016 5.863 1 98.31 11 ARG B N 1
ATOM 769 C CA . ARG B 1 11 ? 11.961 23.891 4.688 1 98.31 11 ARG B CA 1
ATOM 770 C C . ARG B 1 11 ? 13.359 24.078 4.125 1 98.31 11 ARG B C 1
ATOM 772 O O . ARG B 1 11 ? 13.539 24.172 2.908 1 98.31 11 ARG B O 1
ATOM 779 N N . GLN B 1 12 ? 14.297 24.078 4.949 1 98 12 GLN B N 1
ATOM 780 C CA . GLN B 1 12 ? 15.688 24.266 4.547 1 98 12 GLN B CA 1
ATOM 781 C C . GLN B 1 12 ? 16.266 23 3.947 1 98 12 GLN B C 1
ATOM 783 O O . GLN B 1 12 ? 17.078 23.047 3.02 1 98 12 GLN B O 1
ATOM 788 N N . ASN B 1 13 ? 15.914 21.891 4.543 1 98.19 13 ASN B N 1
ATOM 789 C CA . ASN B 1 13 ? 16.375 20.578 4.109 1 98.19 13 ASN B CA 1
ATOM 790 C C . ASN B 1 13 ? 15.227 19.578 4.07 1 98.19 13 ASN B C 1
ATOM 792 O O . ASN B 1 13 ? 14.734 19.141 5.117 1 98.19 13 ASN B O 1
ATOM 796 N N . LYS B 1 14 ? 14.898 19.219 2.895 1 97.69 14 LYS B N 1
ATOM 797 C CA . LYS B 1 14 ? 13.734 18.359 2.732 1 97.69 14 LYS B CA 1
ATOM 798 C C . LYS B 1 14 ? 14.133 16.891 2.73 1 97.69 14 LYS B C 1
ATOM 800 O O . LYS B 1 14 ? 13.336 16.016 2.367 1 97.69 14 LYS B O 1
ATOM 805 N N . ARG B 1 15 ? 15.312 16.656 3.117 1 96.56 15 ARG B N 1
ATOM 806 C CA . ARG B 1 15 ? 15.828 15.289 3.162 1 96.56 15 ARG B CA 1
ATOM 807 C C . ARG B 1 15 ? 16.016 14.82 4.602 1 96.56 15 ARG B C 1
ATOM 809 O O . ARG B 1 15 ? 16.062 15.633 5.523 1 96.56 15 ARG B O 1
ATOM 816 N N . ASP B 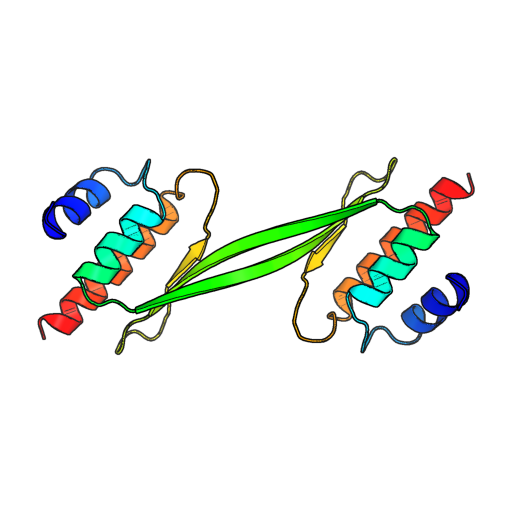1 16 ? 16.047 13.477 4.754 1 96.31 16 ASP B N 1
ATOM 817 C CA . ASP B 1 16 ? 16.422 12.836 6.012 1 96.31 16 ASP B CA 1
ATOM 818 C C . ASP B 1 16 ? 15.375 13.086 7.09 1 96.31 16 ASP B C 1
ATOM 820 O O . ASP B 1 16 ? 15.711 13.32 8.25 1 96.31 16 ASP B O 1
ATOM 824 N N . TRP B 1 17 ? 14.172 13.125 6.66 1 97.31 17 TRP B N 1
ATOM 825 C CA . TRP B 1 17 ? 13.062 13.211 7.602 1 97.31 17 TRP B CA 1
ATOM 826 C C . TRP B 1 17 ? 12.328 11.875 7.703 1 97.31 17 TRP B C 1
ATOM 828 O O . TRP B 1 17 ? 12.125 11.195 6.699 1 97.31 17 TRP B O 1
ATOM 838 N N . SER B 1 18 ? 11.906 11.508 8.945 1 95.12 18 SER B N 1
ATOM 839 C CA . SER B 1 18 ? 11.133 10.289 9.203 1 95.12 18 SER B CA 1
ATOM 840 C C . SER B 1 18 ? 9.648 10.602 9.375 1 95.12 18 SER B C 1
ATOM 842 O O . SER B 1 18 ? 9.273 11.758 9.609 1 95.12 18 SER B O 1
ATOM 844 N N . ILE B 1 19 ? 8.859 9.609 9.344 1 96.75 19 ILE B N 1
ATOM 845 C CA . ILE B 1 19 ? 7.426 9.766 9.555 1 96.75 19 ILE B CA 1
ATOM 846 C C . ILE B 1 19 ? 7.16 10.25 10.977 1 96.75 19 ILE B C 1
ATOM 848 O O . ILE B 1 19 ? 6.246 11.055 11.203 1 96.75 19 ILE B O 1
ATOM 852 N N . GLN B 1 20 ? 7.957 9.828 11.875 1 95.75 20 GLN B N 1
ATOM 853 C CA . GLN B 1 20 ? 7.785 10.242 13.266 1 95.75 20 GLN B CA 1
ATOM 854 C C . GLN B 1 20 ? 7.922 11.758 13.414 1 95.75 20 GLN B C 1
ATOM 856 O O . GLN B 1 20 ? 7.215 12.375 14.211 1 95.75 20 GLN B O 1
ATOM 861 N N . SER B 1 21 ? 8.797 12.336 12.672 1 96.19 21 SER B N 1
ATOM 862 C CA . SER B 1 21 ? 8.953 13.781 12.703 1 96.19 21 SER B CA 1
ATOM 863 C C . SER B 1 21 ? 7.676 14.484 12.242 1 96.19 21 SER B C 1
ATOM 865 O O . SER B 1 21 ? 7.246 15.469 12.852 1 96.19 21 SER B O 1
ATOM 867 N N . LEU B 1 22 ? 7.031 13.992 11.25 1 98 22 LEU B N 1
ATOM 868 C CA . LEU B 1 22 ? 5.805 14.586 10.734 1 98 22 LEU B CA 1
ATOM 869 C C . LEU B 1 22 ? 4.66 14.422 11.734 1 98 22 LEU B C 1
ATOM 871 O O . LEU B 1 22 ? 3.873 15.352 11.93 1 98 22 LEU B O 1
ATOM 875 N N . LEU B 1 23 ? 4.652 13.25 12.344 1 97.5 23 LEU B N 1
ATOM 876 C CA . LEU B 1 23 ? 3.605 13 13.328 1 97.5 23 LEU B CA 1
ATOM 877 C C . LEU B 1 23 ? 3.742 13.938 14.523 1 97.5 23 LEU B C 1
ATOM 879 O O . LEU B 1 23 ? 2.738 14.398 15.078 1 97.5 23 LEU B O 1
ATOM 883 N N . THR B 1 24 ? 4.922 14.172 14.844 1 97.75 24 THR B N 1
ATOM 884 C CA . THR B 1 24 ? 5.172 15.117 15.93 1 97.75 24 THR B CA 1
ATOM 885 C C . THR B 1 24 ? 4.617 16.5 15.578 1 97.75 24 THR B C 1
ATOM 887 O O . THR B 1 24 ? 3.936 17.125 16.391 1 97.75 24 THR B O 1
ATOM 890 N N . VAL B 1 25 ? 4.895 16.969 14.422 1 98.44 25 VAL B N 1
ATOM 891 C CA . VAL B 1 25 ? 4.395 18.266 13.961 1 98.44 25 VAL B CA 1
ATOM 892 C C . VAL B 1 25 ? 2.869 18.25 13.953 1 98.44 25 VAL B C 1
ATOM 894 O O . VAL B 1 25 ? 2.232 19.188 14.445 1 98.44 25 VAL B O 1
ATOM 897 N N . ALA B 1 26 ? 2.309 17.25 13.438 1 98.69 26 ALA B N 1
ATOM 898 C CA . ALA B 1 26 ? 0.855 17.125 13.344 1 98.69 26 ALA B CA 1
ATOM 899 C C . ALA B 1 26 ? 0.205 17.188 14.719 1 98.69 26 ALA B C 1
ATOM 901 O O . ALA B 1 26 ? -0.781 17.906 14.914 1 98.69 26 ALA B O 1
ATOM 902 N N . ARG B 1 27 ? 0.758 16.484 15.609 1 98.25 27 ARG B N 1
ATOM 903 C CA . ARG B 1 27 ? 0.223 16.469 16.969 1 98.25 27 ARG B CA 1
ATOM 904 C C . ARG B 1 27 ? 0.284 17.844 17.609 1 98.25 27 ARG B C 1
ATOM 906 O O . ARG B 1 27 ? -0.688 18.297 18.219 1 98.25 27 ARG B O 1
ATOM 913 N N . LYS B 1 28 ? 1.307 18.5 17.453 1 97.81 28 LYS B N 1
ATOM 914 C CA . LYS B 1 28 ? 1.498 19.812 18.062 1 97.81 28 LYS B CA 1
ATOM 915 C C . LYS B 1 28 ? 0.556 20.844 17.453 1 97.81 28 LYS B C 1
ATOM 917 O O . LYS B 1 28 ? 0.128 21.781 18.125 1 97.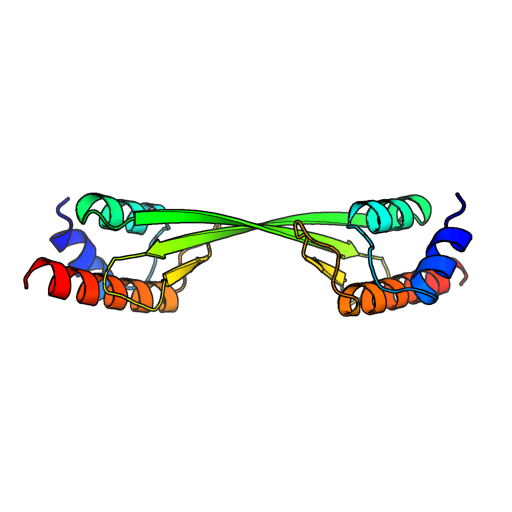81 28 LYS B O 1
ATOM 922 N N . LEU B 1 29 ? 0.249 20.625 16.219 1 97.88 29 LEU B N 1
ATOM 923 C CA . LEU B 1 29 ? -0.621 21.562 15.523 1 97.88 29 LEU B CA 1
ATOM 924 C C . LEU B 1 29 ? -2.061 21.062 15.508 1 97.88 29 LEU B C 1
ATOM 926 O O . LEU B 1 29 ? -2.918 21.656 14.836 1 97.88 29 LEU B O 1
ATOM 930 N N . ASN B 1 30 ? -2.35 19.953 16.156 1 98 30 ASN B N 1
ATOM 931 C CA . ASN B 1 30 ? -3.678 19.344 16.266 1 98 30 ASN B CA 1
ATOM 932 C C . ASN B 1 30 ? -4.223 18.969 14.891 1 98 30 ASN B C 1
ATOM 934 O O . ASN B 1 30 ? -5.383 19.234 14.578 1 98 30 ASN B O 1
ATOM 938 N N . ILE B 1 31 ? -3.393 18.469 14.133 1 98.38 31 ILE B N 1
ATOM 939 C CA . ILE B 1 31 ? -3.768 17.922 12.836 1 98.38 31 ILE B CA 1
ATOM 940 C C . ILE B 1 31 ? -4.043 16.422 12.984 1 98.38 31 ILE B C 1
ATOM 942 O O . ILE B 1 31 ? -3.139 15.641 13.289 1 98.38 31 ILE B O 1
ATOM 946 N N . PRO B 1 32 ? -5.258 15.984 12.688 1 98.25 32 PRO B N 1
ATOM 947 C CA . PRO B 1 32 ? -5.551 14.547 12.781 1 98.25 32 PRO B CA 1
ATOM 948 C C . PRO B 1 32 ? -4.828 13.727 11.711 1 98.25 32 PRO B C 1
ATOM 950 O O . PRO B 1 32 ? -4.656 14.188 10.586 1 98.25 32 PRO B O 1
ATOM 953 N N . PHE B 1 33 ? -4.43 12.555 12.062 1 98.31 33 PHE B N 1
ATOM 954 C CA . PHE B 1 33 ? -3.865 11.602 11.117 1 98.31 33 PHE B CA 1
ATOM 955 C C . PHE B 1 33 ? -4.25 10.18 11.492 1 98.31 33 PHE B C 1
ATOM 957 O O . PHE B 1 33 ? -4.645 9.914 12.633 1 98.31 33 PHE B O 1
ATOM 964 N N . SER B 1 34 ? -4.215 9.281 10.477 1 97.38 34 SER B N 1
ATOM 965 C CA . SER B 1 34 ? -4.48 7.855 10.656 1 97.38 34 SER B CA 1
ATOM 966 C C . SER B 1 34 ? -3.508 7.004 9.844 1 97.38 34 SER B C 1
ATOM 968 O O . SER B 1 34 ? -2.92 7.48 8.875 1 97.38 34 SER B O 1
ATOM 970 N N . ASN B 1 35 ? -3.262 5.852 10.281 1 94.56 35 ASN B N 1
ATOM 971 C CA . ASN B 1 35 ? -2.438 4.875 9.578 1 94.56 35 ASN B CA 1
ATOM 972 C C . ASN B 1 35 ? -3.291 3.896 8.773 1 94.56 35 ASN B C 1
ATOM 974 O O . ASN B 1 35 ? -4.25 3.328 9.305 1 94.56 35 ASN B O 1
ATOM 978 N N . HIS B 1 36 ? -2.994 3.844 7.523 1 91.75 36 HIS B N 1
ATOM 979 C CA . HIS B 1 36 ? -3.654 2.893 6.637 1 91.75 36 HIS B CA 1
ATOM 980 C C . HIS B 1 36 ? -2.664 1.866 6.094 1 91.75 36 HIS B C 1
ATOM 982 O O . HIS B 1 36 ? -1.537 2.215 5.734 1 91.75 36 HIS B O 1
ATOM 988 N N . ARG B 1 37 ? -3.139 0.698 6.195 1 89.94 37 ARG B N 1
ATOM 989 C CA . ARG B 1 37 ? -2.279 -0.385 5.73 1 89.94 37 ARG B CA 1
ATOM 990 C C . ARG B 1 37 ? -2.887 -1.086 4.52 1 89.94 37 ARG B C 1
ATOM 992 O O . ARG B 1 37 ? -4.102 -1.276 4.453 1 89.94 37 ARG B O 1
ATOM 999 N N . SER B 1 38 ? -2.076 -1.19 3.555 1 87.81 38 SER B N 1
ATOM 1000 C CA . SER B 1 38 ? -2.447 -2.021 2.414 1 87.81 38 SER B CA 1
ATOM 1001 C C . SER B 1 38 ? -1.553 -3.252 2.312 1 87.81 38 SER B C 1
ATOM 1003 O O . SER B 1 38 ? -0.337 -3.16 2.496 1 87.81 38 SER B O 1
ATOM 1005 N N . SER B 1 39 ? -2.154 -4.336 2.225 1 91.31 39 SER B N 1
ATOM 1006 C CA . SER B 1 39 ? -1.423 -5.59 2.078 1 91.31 39 SER B CA 1
ATOM 1007 C C . SER B 1 39 ? -1.437 -6.07 0.632 1 91.31 39 SER B C 1
ATOM 1009 O O . SER B 1 39 ? -2.424 -5.883 -0.082 1 91.31 39 SER B O 1
ATOM 1011 N N . HIS B 1 40 ? -0.269 -6.539 0.235 1 95 40 HIS B N 1
ATOM 1012 C CA . HIS B 1 40 ? -0.124 -7.16 -1.077 1 95 40 HIS B CA 1
ATOM 1013 C C . HIS B 1 40 ? 0.53 -8.531 -0.968 1 95 40 HIS B C 1
ATOM 1015 O O . HIS B 1 40 ? 1.469 -8.719 -0.19 1 95 40 HIS B O 1
ATOM 1021 N N . TYR B 1 41 ? 0.003 -9.414 -1.79 1 96.81 41 TYR B N 1
ATOM 1022 C CA . TYR B 1 41 ? 0.69 -10.695 -1.928 1 96.81 41 TYR B CA 1
ATOM 1023 C C . TYR B 1 41 ? 1.511 -10.734 -3.211 1 96.81 41 TYR B C 1
ATOM 1025 O O . TYR B 1 41 ? 1.024 -10.359 -4.281 1 96.81 41 TYR B O 1
ATOM 1033 N N . ILE B 1 42 ? 2.775 -11.148 -3.078 1 98.38 42 ILE B N 1
ATOM 1034 C CA . ILE B 1 42 ? 3.678 -11.281 -4.215 1 98.38 42 ILE B CA 1
ATOM 1035 C C . ILE B 1 42 ? 3.91 -12.766 -4.516 1 98.38 42 ILE B C 1
ATOM 1037 O O . ILE B 1 42 ? 4.363 -13.516 -3.65 1 98.38 42 ILE B O 1
ATOM 1041 N N . PHE B 1 43 ? 3.582 -13.195 -5.793 1 98.69 43 PHE B N 1
ATOM 1042 C CA . PHE B 1 43 ? 3.834 -14.547 -6.277 1 98.69 43 PHE B CA 1
ATOM 1043 C C . PHE B 1 43 ? 5.078 -14.586 -7.156 1 98.69 43 PHE B C 1
ATOM 1045 O O . PHE B 1 43 ? 5.238 -13.75 -8.055 1 98.69 43 PHE B O 1
ATOM 1052 N N . LYS B 1 44 ? 5.867 -15.539 -6.844 1 98.38 44 LYS B N 1
ATOM 1053 C CA . LYS B 1 44 ? 7.117 -15.703 -7.578 1 98.38 44 LYS B CA 1
ATOM 1054 C C . LYS B 1 44 ? 7.32 -17.156 -8 1 98.38 44 LYS B C 1
ATOM 1056 O O . LYS B 1 44 ? 6.824 -18.078 -7.34 1 98.38 44 LYS B O 1
ATOM 1061 N N . TYR B 1 45 ? 8.008 -17.188 -9.188 1 98.25 45 TYR B N 1
ATOM 1062 C CA . TYR B 1 45 ? 8.352 -18.516 -9.648 1 98.25 45 TYR B CA 1
ATOM 1063 C C . TYR B 1 45 ? 9.648 -18.5 -10.461 1 98.25 45 TYR B C 1
ATOM 1065 O O . TYR B 1 45 ? 9.852 -17.609 -11.289 1 98.25 45 TYR B O 1
ATOM 1073 N N . GLU B 1 46 ? 10.469 -19.516 -10.156 1 96.75 46 GLU B N 1
ATOM 1074 C CA . GLU B 1 46 ? 11.719 -19.625 -10.906 1 96.75 46 GLU B CA 1
ATOM 1075 C C . GLU B 1 46 ? 11.445 -19.734 -12.406 1 96.75 46 GLU B C 1
ATOM 1077 O O . GLU B 1 46 ? 10.617 -20.547 -12.836 1 96.75 46 GLU B O 1
ATOM 1082 N N . GLY B 1 47 ? 12.109 -18.953 -13.188 1 96.5 47 GLY B N 1
ATOM 1083 C CA . GLY B 1 47 ? 11.898 -18.969 -14.625 1 96.5 47 GLY B CA 1
ATOM 1084 C C . GLY B 1 47 ? 10.977 -17.859 -15.109 1 96.5 47 GLY B C 1
ATOM 1085 O O . GLY B 1 47 ? 10.914 -17.594 -16.312 1 96.5 47 GLY B O 1
ATOM 1086 N N . ILE B 1 48 ? 10.305 -17.344 -14.227 1 97.5 48 ILE B N 1
ATOM 1087 C CA . ILE B 1 48 ? 9.461 -16.203 -14.555 1 97.5 48 ILE B CA 1
ATOM 1088 C C . ILE B 1 48 ? 10.117 -14.922 -14.039 1 97.5 48 ILE B C 1
ATOM 1090 O O . ILE B 1 48 ? 10.375 -14.781 -12.844 1 97.5 48 ILE B O 1
ATOM 1094 N N . ILE B 1 49 ? 10.336 -13.984 -14.875 1 96.56 49 ILE B N 1
ATOM 1095 C CA . ILE B 1 49 ? 11.086 -12.773 -14.547 1 96.56 49 ILE B CA 1
ATOM 1096 C C . ILE B 1 49 ? 10.195 -11.812 -13.766 1 96.56 49 ILE B C 1
ATOM 1098 O O . ILE B 1 49 ? 10.609 -11.281 -12.727 1 96.56 49 ILE B O 1
ATOM 1102 N N . GLU B 1 50 ? 9 -11.68 -14.312 1 96.62 50 GLU B N 1
ATOM 1103 C CA . GLU B 1 50 ? 8.102 -10.719 -13.68 1 96.62 50 GLU B CA 1
ATOM 1104 C C . GLU B 1 50 ? 7.297 -11.383 -12.562 1 96.62 50 GLU B C 1
ATOM 1106 O O . GLU B 1 50 ? 6.531 -12.32 -12.812 1 96.62 50 GLU B O 1
ATOM 1111 N N . ASN B 1 51 ? 7.457 -10.852 -11.32 1 97.56 51 ASN B N 1
ATOM 1112 C CA . ASN B 1 51 ? 6.602 -11.305 -10.227 1 97.56 51 ASN B CA 1
ATOM 1113 C C . ASN B 1 51 ? 5.172 -10.781 -10.383 1 97.56 51 ASN B C 1
ATOM 1115 O O . ASN B 1 51 ? 4.934 -9.828 -11.133 1 97.56 51 ASN B O 1
ATOM 1119 N N . LEU B 1 52 ? 4.277 -11.461 -9.695 1 98.44 52 LEU B N 1
ATOM 1120 C CA . LEU B 1 52 ? 2.889 -11.016 -9.688 1 98.44 52 LEU B CA 1
ATOM 1121 C C . LEU B 1 52 ? 2.51 -10.453 -8.32 1 98.44 52 LEU B C 1
ATOM 1123 O O . LEU B 1 52 ? 2.67 -11.133 -7.297 1 98.44 52 LEU B O 1
ATOM 1127 N N . SER B 1 53 ? 2.096 -9.227 -8.297 1 97.62 53 SER B N 1
ATOM 1128 C CA . SER B 1 53 ? 1.604 -8.586 -7.082 1 97.62 53 SER B CA 1
ATOM 1129 C C . SER B 1 53 ? 0.084 -8.469 -7.094 1 97.62 53 SER B C 1
ATOM 1131 O O . SER B 1 53 ? -0.5 -7.988 -8.07 1 97.62 53 SER B O 1
ATOM 1133 N N . ILE B 1 54 ? -0.571 -8.938 -6.035 1 97.5 54 ILE B N 1
ATOM 1134 C CA . ILE B 1 54 ? -2.021 -8.836 -5.914 1 97.5 54 ILE B CA 1
ATOM 1135 C C . ILE B 1 54 ? -2.385 -8.133 -4.609 1 97.5 54 ILE B C 1
ATOM 1137 O O . ILE B 1 54 ? -2.033 -8.602 -3.523 1 97.5 54 ILE B O 1
ATOM 1141 N N . PRO B 1 55 ? -3.053 -6.996 -4.77 1 94.94 55 PRO B N 1
ATOM 1142 C CA . PRO B 1 55 ? -3.457 -6.305 -3.545 1 94.94 55 PRO B CA 1
ATOM 1143 C C . PRO B 1 55 ? -4.473 -7.098 -2.727 1 94.94 55 PRO B C 1
ATOM 1145 O O . PRO B 1 55 ? -5.344 -7.758 -3.295 1 94.94 55 PRO B O 1
ATOM 1148 N N . GLU B 1 56 ? -4.316 -7.094 -1.467 1 91.31 56 GLU B N 1
ATOM 1149 C CA . GLU B 1 56 ? -5.316 -7.648 -0.559 1 91.31 56 GLU B CA 1
ATOM 1150 C C . GLU B 1 56 ? -6.289 -6.574 -0.082 1 91.31 56 GLU B C 1
ATOM 1152 O O . GLU B 1 56 ? 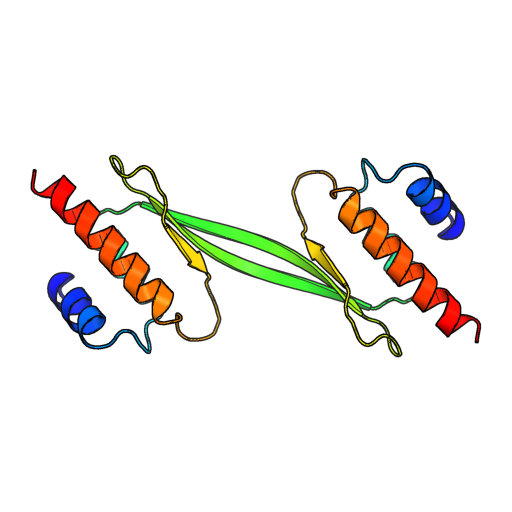-5.871 -5.543 0.448 1 91.31 56 GLU B O 1
ATOM 1157 N N . ASN B 1 57 ? -7.473 -6.754 -0.469 1 83.31 57 ASN B N 1
ATOM 1158 C CA . ASN B 1 57 ? -8.516 -5.863 0.031 1 83.31 57 ASN B CA 1
ATOM 1159 C C . ASN B 1 57 ? -9.625 -6.637 0.736 1 83.31 57 ASN B C 1
ATOM 1161 O O . ASN B 1 57 ? -9.633 -7.871 0.719 1 83.31 57 ASN B O 1
ATOM 1165 N N . LYS B 1 58 ? -10.422 -5.824 1.488 1 75.19 58 LYS B N 1
ATOM 1166 C CA . LYS B 1 58 ? -11.516 -6.461 2.213 1 75.19 58 LYS B CA 1
ATOM 1167 C C . LYS B 1 58 ? -12.562 -7.012 1.253 1 75.19 58 LYS B C 1
ATOM 1169 O O . LYS B 1 58 ? -13.289 -7.953 1.589 1 75.19 58 LYS B O 1
ATOM 1174 N N . LYS B 1 59 ? -12.516 -6.414 0.161 1 80.12 59 LYS B N 1
ATOM 1175 C CA . LYS B 1 59 ? -13.508 -6.816 -0.836 1 80.12 59 LYS B CA 1
ATOM 1176 C C . LYS B 1 59 ? -12.938 -7.871 -1.778 1 80.12 59 LYS B C 1
ATOM 1178 O O . LYS B 1 59 ? -11.789 -8.289 -1.63 1 80.12 59 LYS B O 1
ATOM 1183 N N . ASP B 1 60 ? -13.734 -8.336 -2.684 1 89.69 60 ASP B N 1
ATOM 1184 C CA . ASP B 1 60 ? -13.336 -9.281 -3.725 1 89.69 60 ASP B CA 1
ATOM 1185 C C . ASP B 1 60 ? -12.227 -8.695 -4.602 1 89.69 60 ASP B C 1
ATOM 1187 O O . ASP B 1 60 ? -12.156 -7.48 -4.793 1 89.69 60 ASP B O 1
ATOM 1191 N N . ILE B 1 61 ? -11.43 -9.672 -5.023 1 96.5 61 ILE B N 1
ATOM 1192 C CA . ILE B 1 61 ? -10.352 -9.305 -5.93 1 96.5 61 ILE B CA 1
ATOM 1193 C C . ILE B 1 61 ? -10.93 -8.812 -7.254 1 96.5 61 ILE B C 1
ATOM 1195 O O . ILE B 1 61 ? -11.852 -9.43 -7.797 1 96.5 61 ILE B O 1
ATOM 1199 N N . HIS B 1 62 ? -10.414 -7.656 -7.652 1 96.06 62 HIS B N 1
ATOM 1200 C CA . HIS B 1 62 ? -10.836 -7.18 -8.969 1 96.06 62 HIS B CA 1
ATOM 1201 C C . HIS B 1 62 ? -10.531 -8.203 -10.047 1 96.06 62 HIS B C 1
ATOM 1203 O O . HIS B 1 62 ? -9.469 -8.82 -10.047 1 96.06 62 HIS B O 1
ATOM 1209 N N . PRO B 1 63 ? -11.414 -8.359 -11 1 97.06 63 PRO B N 1
ATOM 1210 C CA . PRO B 1 63 ? -11.258 -9.383 -12.031 1 97.06 63 PRO B CA 1
ATOM 1211 C C . PRO B 1 63 ? -9.945 -9.25 -12.805 1 97.06 63 PRO B C 1
ATOM 1213 O O . PRO B 1 63 ? -9.391 -10.258 -13.258 1 97.06 63 PRO B O 1
ATOM 1216 N N . ASP B 1 64 ? -9.438 -8.055 -12.898 1 97.56 64 ASP B N 1
ATOM 1217 C CA . ASP B 1 64 ? -8.172 -7.852 -13.594 1 97.56 64 ASP B CA 1
ATOM 1218 C C . ASP B 1 64 ? -7.043 -8.633 -12.93 1 97.56 64 ASP B C 1
ATOM 1220 O O . ASP B 1 64 ? -6.199 -9.219 -13.609 1 97.56 64 ASP B O 1
ATOM 1224 N N . TYR B 1 65 ? -7.07 -8.695 -11.688 1 98.06 65 TYR B N 1
ATOM 1225 C CA . TYR B 1 65 ? -6.023 -9.406 -10.961 1 98.06 65 TYR B CA 1
ATOM 1226 C C . TYR B 1 65 ? -6.195 -10.914 -11.094 1 98.06 65 TYR B C 1
ATOM 1228 O O . TYR B 1 65 ? -5.215 -11.664 -11.078 1 98.06 65 TYR B O 1
ATOM 1236 N N . ILE B 1 66 ? -7.43 -11.32 -11.219 1 98.44 66 ILE B N 1
ATOM 1237 C CA . ILE B 1 66 ? -7.676 -12.742 -11.445 1 98.44 66 ILE B CA 1
ATOM 1238 C C . ILE B 1 66 ? -7.113 -13.156 -12.805 1 98.44 66 ILE B C 1
ATOM 1240 O O . ILE B 1 66 ? -6.504 -14.219 -12.93 1 98.44 66 ILE B O 1
ATOM 1244 N N . THR B 1 67 ? -7.281 -12.328 -13.789 1 98.56 67 THR B N 1
ATOM 1245 C CA . THR B 1 67 ? -6.727 -12.578 -15.117 1 98.56 67 THR B CA 1
ATOM 1246 C C . THR B 1 67 ? -5.207 -12.68 -15.062 1 98.56 67 THR B C 1
ATOM 1248 O O . THR B 1 67 ? -4.621 -13.609 -15.617 1 98.56 67 THR B O 1
ATOM 1251 N N . LYS B 1 68 ? -4.621 -11.805 -14.367 1 98.62 68 LYS B N 1
ATOM 1252 C CA . LYS B 1 68 ? -3.17 -11.828 -14.219 1 98.62 68 LYS B CA 1
ATOM 1253 C C . LYS B 1 68 ? -2.709 -13.086 -13.492 1 98.62 68 LYS B C 1
ATOM 1255 O O . LYS B 1 68 ? -1.699 -13.688 -13.859 1 98.62 68 LYS B O 1
ATOM 1260 N N . PHE B 1 69 ? -3.438 -13.414 -12.531 1 98.75 69 PHE B N 1
ATOM 1261 C CA . PHE B 1 69 ? -3.098 -14.609 -11.766 1 98.75 69 PHE B CA 1
ATOM 1262 C C . PHE B 1 69 ? -3.166 -15.852 -12.648 1 98.75 69 PHE B C 1
ATOM 1264 O O . PHE B 1 69 ? -2.246 -16.672 -12.641 1 98.75 69 PHE B O 1
ATOM 1271 N N . LEU B 1 70 ? -4.215 -15.969 -13.398 1 98.75 70 LEU B N 1
ATOM 1272 C CA . LEU B 1 70 ? -4.379 -17.125 -14.273 1 98.75 70 LEU B CA 1
ATOM 1273 C C . LEU B 1 70 ? -3.254 -17.188 -15.305 1 98.75 70 LEU B C 1
ATOM 1275 O O . LEU B 1 70 ? -2.736 -18.266 -15.594 1 98.75 70 LEU B O 1
ATOM 1279 N N . ARG B 1 71 ? -2.906 -16.078 -15.797 1 98.5 71 ARG B N 1
ATOM 1280 C CA . ARG B 1 71 ? -1.79 -16.031 -16.734 1 98.5 71 ARG B CA 1
ATOM 1281 C C . ARG B 1 71 ? -0.496 -16.484 -16.062 1 98.5 71 ARG B C 1
ATOM 1283 O O . ARG B 1 71 ? 0.292 -17.219 -16.656 1 98.5 71 ARG B O 1
ATOM 1290 N N . PHE B 1 72 ? -0.277 -16.062 -14.891 1 98.81 72 PHE B N 1
ATOM 1291 C CA . PHE B 1 72 ? 0.897 -16.453 -14.117 1 98.81 72 PHE B CA 1
ATOM 1292 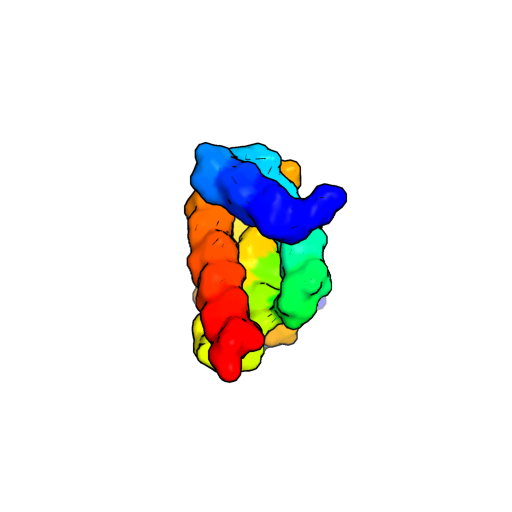C C . PHE B 1 72 ? 0.92 -17.953 -13.883 1 98.81 72 PHE B C 1
ATOM 1294 O O . PHE B 1 72 ? 1.939 -18.609 -14.109 1 98.81 72 PHE B O 1
ATOM 1301 N N . VAL B 1 73 ? -0.182 -18.422 -13.453 1 98.56 73 VAL B N 1
ATOM 1302 C CA . VAL B 1 73 ? -0.306 -19.859 -13.172 1 9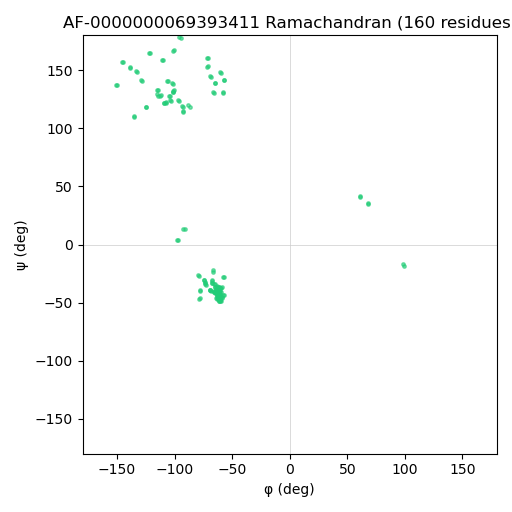8.56 73 VAL B CA 1
ATOM 1303 C C . VAL B 1 73 ? -0.061 -20.656 -14.445 1 98.56 73 VAL B C 1
ATOM 1305 O O . VAL B 1 73 ? 0.609 -21.688 -14.414 1 98.56 73 VAL B O 1
ATOM 1308 N N . ASP B 1 74 ? -0.616 -20.188 -15.57 1 98.06 74 ASP B N 1
ATOM 1309 C CA . ASP B 1 74 ? -0.398 -20.875 -16.844 1 98.06 74 ASP B CA 1
ATOM 1310 C C . ASP B 1 74 ? 1.091 -20.984 -17.156 1 98.06 74 ASP B C 1
ATOM 1312 O O . ASP B 1 74 ? 1.565 -22.031 -17.609 1 98.06 74 ASP B O 1
ATOM 1316 N N . ARG B 1 75 ? 1.794 -19.953 -16.953 1 97.88 75 ARG B N 1
ATOM 1317 C CA . ARG B 1 75 ? 3.232 -19.938 -17.188 1 97.88 75 ARG B CA 1
ATOM 1318 C C . ARG B 1 75 ? 3.947 -20.922 -16.266 1 97.88 75 ARG B C 1
ATOM 1320 O O . ARG B 1 75 ? 4.84 -21.656 -16.703 1 97.88 75 ARG B O 1
ATOM 1327 N N . VAL B 1 76 ? 3.557 -20.922 -15.055 1 97.94 76 VAL B N 1
ATOM 1328 C CA . VAL B 1 76 ? 4.156 -21.844 -14.086 1 97.94 76 VAL B CA 1
ATOM 1329 C C . VAL B 1 76 ? 3.934 -23.281 -14.531 1 97.94 76 VAL B C 1
ATOM 1331 O O . VAL B 1 76 ? 4.863 -24.094 -14.508 1 97.94 76 VAL B O 1
ATOM 1334 N N . GLN B 1 77 ? 2.721 -23.562 -14.875 1 97.12 77 GLN B N 1
ATOM 1335 C CA . GLN B 1 77 ? 2.402 -24.922 -15.266 1 97.12 77 GLN B CA 1
ATOM 1336 C C . GLN B 1 77 ? 3.188 -25.344 -16.5 1 97.12 77 GLN B C 1
ATOM 1338 O O . GLN B 1 77 ? 3.582 -26.5 -16.641 1 97.12 77 GLN B O 1
ATOM 1343 N N . GLU B 1 78 ? 3.375 -24.469 -17.391 1 96.88 78 GLU B N 1
ATOM 1344 C CA . GLU B 1 78 ? 4.207 -24.734 -18.562 1 96.88 78 GLU B CA 1
ATOM 1345 C C . GLU B 1 78 ? 5.637 -25.078 -18.156 1 96.88 78 GLU B C 1
ATOM 1347 O O . GLU B 1 78 ? 6.246 -26 -18.719 1 96.88 78 GLU B O 1
ATOM 1352 N N . LEU B 1 79 ? 6.117 -24.391 -17.203 1 96.19 79 LEU B N 1
ATOM 1353 C CA . LEU B 1 79 ? 7.484 -24.594 -16.734 1 96.19 79 LEU B CA 1
ATOM 1354 C C . LEU B 1 79 ? 7.602 -25.891 -15.938 1 96.19 79 LEU B C 1
ATOM 1356 O O . LEU B 1 79 ? 8.656 -26.531 -15.938 1 96.19 79 LEU B O 1
ATOM 1360 N N . GLN B 1 80 ? 6.574 -26.25 -15.266 1 95.62 80 GLN B N 1
ATOM 1361 C CA . GLN B 1 80 ? 6.582 -27.484 -14.484 1 95.62 80 GLN B CA 1
ATOM 1362 C C . GLN B 1 80 ? 6.5 -28.719 -15.391 1 95.62 80 GLN B C 1
ATOM 1364 O O . GLN B 1 80 ? 6.988 -29.781 -15.039 1 95.62 80 GLN B O 1
ATOM 1369 N N . SER B 1 81 ? 5.77 -28.578 -16.5 1 91.75 81 SER B N 1
ATOM 1370 C CA . SER B 1 81 ? 5.582 -29.703 -17.422 1 91.75 81 SER B CA 1
ATOM 1371 C C . SER B 1 81 ? 6.801 -29.891 -18.312 1 91.75 81 SER B C 1
ATOM 1373 O O . SER B 1 81 ? 6.973 -30.953 -18.922 1 91.75 81 SER B O 1
ATOM 1375 N N . GLY B 1 82 ? 7.562 -28.891 -18.578 1 79.69 82 GLY B N 1
ATOM 1376 C CA . GLY B 1 82 ? 8.773 -29.047 -19.359 1 79.69 82 GLY B CA 1
ATOM 1377 C C . GLY B 1 82 ? 9.984 -29.422 -18.531 1 79.69 82 GLY B C 1
ATOM 1378 O O . GLY B 1 82 ? 10.641 -30.438 -18.812 1 79.69 82 GLY B O 1
#

Foldseek 3Di:
DDLVVLVVVCVVPVPDDDPVSVVVSCVVVVNDDDDDDKDWDWDDDPPDDDIQIFTDDPDDGDVVSVVVVVVVVVVRVVVVVD/DDLVVLVVVCVVPVPDDDPVSVVVSCVVVVNDDDDDDKDWDWDDDPPDDDIQIFTDDPDDGDVVSVVVVVVVVVVVVVVVVD

pLDDT: mean 95.76, std 4.56, range [75.19, 98.81]

Organism: NCBI:txid1141136

Secondary structure (DSSP, 8-state):
--HHHHHHHHHH--SS--HHHHHHHHHHTT--EEEEEEEEEEE--TT-SS-EEEEE-SSPPPHHHHHHHHHHHHHHHHHHH-/--HHHHHHHHHH--SS--HHHHHHHHHHTT--EEEEEEEEEEE--TT-SS-EEEEE-SSPPPHHHHHHHHHHHHHHHHHHH-

Radius of gyration: 22.1 Å; Cα contacts (8 Å, |Δi|>4): 192; chains: 2; bounding box: 32×63×39 Å

Sequence (164 aa):
MSVEKILSKMRQNKRDWSIQSLLTVARKLNIPFSNHRSSHYIFKYEGIIENLSIPENKKDIHPDYITKFLRFVDRVQELQSGMSVEKILSKMRQNKRDWSIQSLLTVARKLNIPFSNHRSSHYIFKYEGIIENLSIPENKKDIHPDYITKFLRFVDRVQELQSG

Solvent-accessible surface area (backbone atoms only — not comparable to full-atom values): 9579 Å² total; per-residue (Å²): 132,55,62,68,56,52,51,52,50,41,72,75,42,47,59,83,40,53,69,64,58,52,50,50,46,27,57,76,68,71,40,50,68,47,81,44,76,45,41,28,38,38,39,46,50,93,94,49,87,76,66,45,76,42,74,56,62,97,56,60,44,55,45,69,56,45,52,52,48,53,54,50,51,52,53,48,52,52,61,72,74,103,131,56,61,68,56,52,51,54,51,40,72,75,42,47,59,84,41,52,70,67,58,54,51,51,46,28,55,77,68,70,40,51,69,49,79,45,75,46,40,28,37,38,39,46,50,93,93,50,85,77,67,45,78,42,74,57,61,97,56,60,44,55,44,70,56,46,53,51,47,51,53,49,49,54,52,48,51,53,61,71,72,104

Nearest PDB structures (foldseek):
  6aae-assembly1_A  TM=2.528E-01  e=2.156E+00  uncultured bacterium
  8ptk-assembly1_f  TM=2.758E-01  e=9.449E+00  Homo sapiens